Protein AF-A0A1W9GGP7-F1 (afdb_monomer_lite)

pLDDT: mean 92.37, std 9.94, range [42.19, 98.69]

Radius of gyration: 14.86 Å; chains: 1; bounding box: 37×28×46 Å

Secondary structure (DSSP, 8-state):
--HHHHHHHHHHHHHHHHHHHHHHHHHHHHHT------TTS--HHHHHHHHHHHHHHHHHHHH--SHHHHHHHIIIIITSS-----HHHHHHHHHHHHSTTSHHHHHHHHHHHHHHHS--

Foldseek 3Di:
DPPVVVLLVLLLVLLLQLLVQLLQVQLCVQQVDDDPPPPVDDDPSSLVSSLCSLVVLLVLLVPDPDLVSNVCCCCVRSVVGDGDADPVSVVSNCCQSVDPPHVVVSSVSNSVSSVVRSGD

Sequence (120 aa):
MTSASSVDQALSQCIHGLVKAYVYRKSKAKSGIEWDGDRNNVPAKYRDAREKVCRDAFLRLRACKAKEDFVSYFTGTICSVPQYLPEAEYQTVADAMLTDERWEEVKALAMLALSGFSNV

Structure (mmCIF, N/CA/C/O backbone):
data_AF-A0A1W9GGP7-F1
#
_entry.id   AF-A0A1W9GGP7-F1
#
loop_
_atom_site.group_PDB
_atom_site.id
_atom_site.type_symbol
_atom_site.label_atom_id
_atom_site.label_alt_id
_atom_site.label_comp_id
_atom_site.label_asym_id
_atom_site.label_entity_id
_atom_site.label_seq_id
_atom_site.pdbx_PDB_ins_code
_atom_site.Cartn_x
_atom_site.Cartn_y
_atom_site.Cartn_z
_atom_site.occupancy
_atom_site.B_iso_or_equiv
_atom_site.auth_seq_id
_atom_site.auth_comp_id
_atom_site.auth_asym_id
_atom_site.auth_atom_id
_atom_site.pdbx_PDB_model_num
ATOM 1 N N . MET A 1 1 ? -3.365 -14.245 27.939 1.00 42.19 1 MET A N 1
ATOM 2 C CA . MET A 1 1 ? -2.905 -12.938 27.411 1.00 42.19 1 MET A CA 1
ATOM 3 C C . MET A 1 1 ? -2.112 -13.141 26.113 1.00 42.19 1 MET A C 1
ATOM 5 O O . MET A 1 1 ? -0.961 -12.749 26.032 1.00 42.19 1 MET A O 1
ATOM 9 N N . THR A 1 2 ? -2.707 -13.783 25.103 1.00 46.31 2 THR A N 1
ATOM 10 C CA . THR A 1 2 ? -1.995 -14.240 23.884 1.00 46.31 2 THR A CA 1
ATOM 11 C C . THR A 1 2 ? -2.762 -13.957 22.586 1.00 46.31 2 THR A C 1
ATOM 13 O O . THR A 1 2 ? -2.219 -14.161 21.508 1.00 46.31 2 THR A O 1
ATOM 16 N N . SER A 1 3 ? -4.006 -13.465 22.662 1.00 55.62 3 SER A N 1
ATOM 17 C CA . SER A 1 3 ? -4.855 -13.225 21.487 1.00 55.62 3 SER A CA 1
ATOM 18 C C . SER A 1 3 ? -4.570 -11.885 20.802 1.00 55.62 3 SER A C 1
ATOM 20 O O . SER A 1 3 ? -4.458 -11.851 19.580 1.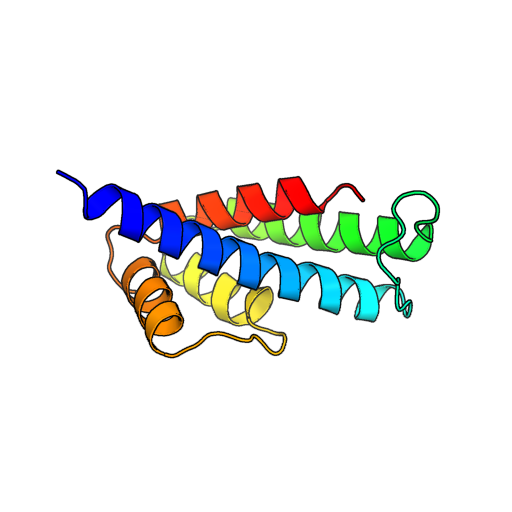00 55.62 3 SER A O 1
ATOM 22 N N . ALA A 1 4 ? -4.377 -10.802 21.563 1.00 58.12 4 ALA A N 1
ATOM 23 C CA . ALA A 1 4 ? -4.164 -9.459 21.008 1.00 58.12 4 ALA A CA 1
ATOM 24 C C . ALA A 1 4 ? -2.906 -9.376 20.120 1.00 58.12 4 ALA A C 1
ATOM 26 O O . ALA A 1 4 ? -2.985 -8.924 18.983 1.00 58.12 4 ALA A O 1
ATOM 27 N N . SER A 1 5 ? -1.779 -9.944 20.569 1.00 67.62 5 SER A N 1
ATOM 28 C CA . SER A 1 5 ? -0.529 -9.936 19.794 1.00 67.62 5 SER A CA 1
ATOM 29 C C . SER A 1 5 ? -0.626 -10.711 18.476 1.00 67.62 5 SER A C 1
ATOM 31 O O . SER A 1 5 ? 0.061 -10.377 17.515 1.00 67.62 5 SER A O 1
ATOM 33 N N . SER A 1 6 ? -1.473 -11.746 18.418 1.00 71.81 6 SER A N 1
ATOM 34 C CA . SER A 1 6 ? -1.666 -12.546 17.202 1.00 71.81 6 SER A CA 1
ATOM 35 C C . SER A 1 6 ? -2.493 -11.815 16.140 1.00 71.81 6 SER A C 1
ATOM 37 O O . SER A 1 6 ? -2.181 -11.914 14.955 1.00 71.81 6 SER A O 1
ATOM 39 N N . VAL A 1 7 ? -3.491 -11.028 16.560 1.00 70.69 7 VAL A N 1
ATOM 40 C CA . VAL A 1 7 ? -4.317 -10.207 15.660 1.00 70.69 7 VAL A CA 1
ATOM 41 C C . VAL A 1 7 ? -3.488 -9.071 15.065 1.00 70.69 7 VAL A C 1
ATOM 43 O O . VAL A 1 7 ? -3.543 -8.838 13.859 1.00 70.69 7 VAL A O 1
ATOM 46 N N . ASP A 1 8 ? -2.658 -8.414 15.876 1.00 83.62 8 ASP A N 1
ATOM 47 C CA . ASP A 1 8 ? -1.778 -7.340 15.400 1.00 83.62 8 ASP A CA 1
ATOM 48 C C . ASP A 1 8 ? -0.719 -7.867 14.424 1.00 83.62 8 ASP A C 1
ATOM 50 O O . ASP A 1 8 ? -0.429 -7.245 13.397 1.00 83.62 8 ASP A O 1
ATOM 54 N N . GLN A 1 9 ? -0.194 -9.067 14.689 1.00 88.69 9 GLN A N 1
ATOM 55 C CA . GLN A 1 9 ? 0.703 -9.747 13.765 1.00 88.69 9 GLN A CA 1
ATOM 56 C C . GLN A 1 9 ? -0.001 -10.080 12.442 1.00 88.69 9 GLN A C 1
ATOM 58 O O . GLN A 1 9 ? 0.552 -9.779 11.382 1.00 88.69 9 GLN A O 1
ATOM 63 N N . ALA A 1 10 ? -1.218 -10.628 12.482 1.00 91.00 10 ALA A N 1
ATOM 64 C CA . ALA A 1 10 ? -1.995 -10.940 11.282 1.00 91.00 10 ALA A CA 1
ATOM 65 C C . ALA A 1 10 ? -2.285 -9.683 10.447 1.00 91.00 10 ALA A C 1
ATOM 67 O O . ALA A 1 10 ? -2.020 -9.667 9.244 1.00 91.00 10 ALA A O 1
ATOM 68 N N . LEU A 1 11 ? -2.734 -8.595 11.083 1.00 93.81 11 LEU A N 1
ATOM 69 C CA . LEU A 1 11 ? -2.975 -7.323 10.403 1.00 93.81 11 LEU A CA 1
ATOM 70 C C . LEU A 1 11 ? -1.693 -6.800 9.743 1.00 93.81 11 LEU A C 1
ATOM 72 O O . LEU A 1 11 ? -1.699 -6.470 8.557 1.00 93.81 11 LEU A O 1
ATOM 76 N N . SER A 1 12 ? -0.570 -6.784 10.468 1.00 95.00 12 SER A N 1
ATOM 77 C CA . SER A 1 12 ? 0.713 -6.320 9.921 1.00 95.00 12 SER A CA 1
ATOM 78 C C . SER A 1 12 ? 1.158 -7.116 8.688 1.00 95.00 12 SER A C 1
ATOM 80 O O . SER A 1 12 ? 1.623 -6.528 7.706 1.00 95.00 12 SER A O 1
ATOM 82 N N . GLN A 1 13 ? 0.950 -8.437 8.692 1.00 95.19 13 GLN A N 1
ATOM 83 C CA . GLN A 1 13 ? 1.252 -9.316 7.563 1.00 95.19 13 GLN A CA 1
ATOM 84 C C . GLN A 1 13 ? 0.352 -9.017 6.362 1.00 95.19 13 GLN A C 1
ATOM 86 O O . GLN A 1 13 ? 0.864 -8.891 5.245 1.00 95.19 13 GLN A O 1
ATOM 91 N N . CYS A 1 14 ? -0.950 -8.824 6.594 1.00 96.19 14 CYS A N 1
ATOM 92 C CA . CYS A 1 14 ? -1.908 -8.463 5.549 1.00 96.19 14 CYS A CA 1
ATOM 93 C C . CYS A 1 14 ? -1.509 -7.142 4.875 1.00 96.19 14 CYS A C 1
ATOM 95 O O . CYS A 1 14 ? -1.359 -7.079 3.653 1.00 96.19 14 CYS A O 1
ATOM 97 N N . ILE A 1 15 ? -1.252 -6.090 5.663 1.00 97.38 15 ILE A N 1
ATOM 98 C CA . ILE A 1 15 ? -0.887 -4.771 5.125 1.00 97.38 15 ILE A CA 1
ATOM 99 C C . ILE A 1 15 ? 0.441 -4.825 4.368 1.00 97.38 15 ILE A C 1
ATOM 101 O O . ILE A 1 15 ? 0.550 -4.285 3.264 1.00 97.38 15 ILE A O 1
ATOM 105 N N . HIS A 1 16 ? 1.439 -5.528 4.904 1.00 97.50 16 HIS A N 1
ATOM 106 C CA . HIS A 1 16 ? 2.711 -5.726 4.217 1.00 97.50 16 HIS A CA 1
ATOM 107 C C . HIS A 1 16 ? 2.534 -6.458 2.875 1.00 97.50 16 HIS A C 1
ATOM 109 O O . HIS A 1 16 ? 3.130 -6.054 1.873 1.00 97.50 16 HIS A O 1
ATOM 115 N N . GLY A 1 17 ? 1.691 -7.495 2.824 1.00 96.81 17 GLY A N 1
ATOM 116 C CA . GLY A 1 17 ? 1.369 -8.239 1.603 1.00 96.81 17 GLY A CA 1
ATOM 117 C C . GLY A 1 17 ? 0.711 -7.372 0.527 1.00 96.81 17 GLY A C 1
ATOM 118 O O . GLY A 1 17 ? 1.182 -7.344 -0.615 1.00 96.81 17 GLY A O 1
ATOM 119 N N . LEU A 1 18 ? -0.310 -6.598 0.905 1.00 97.88 18 LEU A N 1
ATOM 120 C CA . LEU A 1 18 ? -1.019 -5.686 0.001 1.00 97.88 18 LEU A CA 1
ATOM 121 C C . LEU A 1 18 ? -0.078 -4.633 -0.601 1.00 97.88 18 LEU A C 1
ATOM 123 O O . LEU A 1 18 ? -0.068 -4.414 -1.819 1.00 97.88 18 LEU A O 1
ATOM 127 N N . VAL A 1 19 ? 0.760 -4.017 0.240 1.00 98.25 19 VAL A N 1
ATOM 128 C CA . VAL A 1 19 ? 1.746 -3.022 -0.202 1.00 98.25 19 VAL A CA 1
ATOM 129 C C . VAL A 1 19 ? 2.816 -3.665 -1.084 1.00 98.25 19 VAL A C 1
ATOM 131 O O . VAL A 1 19 ? 3.169 -3.092 -2.116 1.00 98.25 19 VAL A O 1
ATOM 134 N N . LYS A 1 20 ? 3.302 -4.868 -0.750 1.00 97.12 20 LYS A N 1
ATOM 135 C CA . LYS A 1 20 ? 4.277 -5.599 -1.576 1.00 97.12 20 LYS A CA 1
ATOM 136 C C . LYS A 1 20 ? 3.749 -5.817 -2.990 1.00 97.12 20 LYS A C 1
ATOM 138 O O . LYS A 1 20 ? 4.436 -5.509 -3.964 1.00 97.12 20 LYS A O 1
ATOM 143 N N . ALA A 1 21 ? 2.525 -6.327 -3.104 1.00 97.06 21 ALA A N 1
ATOM 144 C CA . ALA A 1 21 ? 1.887 -6.585 -4.387 1.00 97.06 21 ALA A CA 1
ATOM 145 C C . ALA A 1 21 ? 1.696 -5.295 -5.197 1.00 97.06 21 ALA A C 1
ATOM 147 O O . ALA A 1 21 ? 2.018 -5.275 -6.388 1.00 97.06 21 ALA A O 1
ATOM 148 N N . TYR A 1 22 ? 1.254 -4.211 -4.550 1.00 98.25 22 TYR A N 1
ATOM 149 C CA . TYR A 1 22 ? 1.171 -2.884 -5.163 1.00 98.25 22 TYR A CA 1
ATOM 150 C C . TYR A 1 22 ? 2.521 -2.434 -5.724 1.00 98.25 22 TYR A C 1
ATOM 152 O O . TYR A 1 22 ? 2.628 -2.145 -6.920 1.00 98.25 22 TYR A O 1
ATOM 160 N N . VAL A 1 23 ? 3.561 -2.424 -4.884 1.00 97.62 23 VAL A N 1
ATOM 161 C CA . VAL A 1 23 ? 4.897 -1.961 -5.267 1.00 97.62 23 VAL A CA 1
ATOM 162 C C . VAL A 1 23 ? 5.426 -2.786 -6.430 1.00 97.62 23 VAL A C 1
ATOM 164 O O . VAL A 1 23 ? 5.842 -2.212 -7.432 1.00 97.62 23 VAL A O 1
ATOM 167 N N . TYR A 1 24 ? 5.375 -4.114 -6.352 1.00 95.75 24 TYR A N 1
ATOM 168 C CA . TYR A 1 24 ? 5.978 -4.982 -7.367 1.00 95.75 24 TYR A CA 1
ATOM 169 C C . TYR A 1 24 ? 5.271 -4.830 -8.714 1.00 95.75 24 TYR A C 1
ATOM 171 O O . TYR A 1 24 ? 5.913 -4.624 -9.745 1.00 95.75 24 TYR A O 1
ATOM 179 N N . ARG A 1 25 ? 3.936 -4.840 -8.711 1.00 96.88 25 ARG A N 1
ATOM 180 C CA . ARG A 1 25 ? 3.148 -4.743 -9.945 1.00 96.88 25 ARG A CA 1
ATOM 181 C C . ARG A 1 25 ? 3.251 -3.362 -10.580 1.00 96.88 25 ARG A C 1
ATOM 183 O O . ARG A 1 25 ? 3.418 -3.270 -11.794 1.00 96.88 25 ARG A O 1
ATOM 190 N N . LYS A 1 26 ? 3.207 -2.283 -9.791 1.00 97.69 26 LYS A N 1
ATOM 191 C CA . LYS A 1 26 ? 3.387 -0.925 -10.329 1.00 97.69 26 LYS A CA 1
ATOM 192 C C . LYS A 1 26 ? 4.821 -0.672 -10.788 1.00 97.69 26 LYS A C 1
ATOM 194 O O . LYS A 1 26 ? 4.997 0.003 -11.797 1.00 97.69 26 LYS A O 1
ATOM 199 N N . SER A 1 27 ? 5.827 -1.236 -10.117 1.00 97.19 27 SER A N 1
ATOM 200 C CA . SER A 1 27 ? 7.230 -1.145 -10.554 1.00 97.19 27 SER A CA 1
ATOM 201 C C . SER A 1 27 ? 7.435 -1.856 -11.889 1.00 97.19 27 SER A C 1
ATOM 203 O O . SER A 1 27 ? 7.987 -1.257 -12.813 1.00 97.19 27 SER A O 1
ATOM 205 N N . LYS A 1 28 ? 6.902 -3.079 -12.039 1.00 96.69 28 LYS A N 1
ATOM 206 C CA . LYS A 1 28 ? 6.879 -3.811 -13.316 1.00 96.69 28 LYS A CA 1
ATOM 207 C C . LYS A 1 28 ? 6.182 -2.998 -14.406 1.00 96.69 28 LYS A C 1
ATOM 209 O O . LYS A 1 28 ? 6.765 -2.770 -15.458 1.00 96.69 28 LYS A O 1
ATOM 214 N N . ALA A 1 29 ? 4.977 -2.492 -14.141 1.00 97.06 29 ALA A N 1
ATOM 215 C CA . ALA A 1 29 ? 4.212 -1.719 -15.119 1.00 97.06 29 ALA A CA 1
ATOM 216 C C . ALA A 1 29 ? 4.919 -0.419 -15.551 1.00 97.06 29 ALA A C 1
ATOM 218 O O . ALA A 1 29 ? 4.941 -0.101 -16.735 1.00 97.06 29 ALA A O 1
ATOM 219 N N . LYS A 1 30 ? 5.522 0.328 -14.613 1.00 96.75 30 LYS A N 1
ATOM 220 C CA . LYS A 1 30 ? 6.224 1.587 -14.921 1.00 96.75 30 LYS A CA 1
ATOM 221 C C . LYS A 1 30 ? 7.563 1.381 -15.626 1.00 96.75 30 LYS A C 1
ATOM 223 O O . LYS A 1 30 ? 7.952 2.206 -16.448 1.00 96.75 30 LYS A O 1
ATOM 228 N N . SER A 1 31 ? 8.290 0.319 -15.289 1.00 97.19 31 SER A N 1
ATOM 229 C CA . SER A 1 31 ? 9.595 0.032 -15.896 1.00 97.19 31 SER A CA 1
ATOM 230 C C . SER A 1 31 ? 9.482 -0.751 -17.208 1.00 97.19 31 SER A C 1
ATOM 232 O O . SER A 1 31 ? 10.342 -0.597 -18.079 1.00 97.19 31 SER A O 1
ATOM 234 N N . GLY A 1 32 ? 8.427 -1.556 -17.363 1.00 97.19 32 GLY A N 1
ATOM 235 C CA . GLY A 1 32 ? 8.301 -2.570 -18.410 1.00 97.19 32 GLY A CA 1
ATOM 236 C C . GLY A 1 32 ? 9.172 -3.806 -18.163 1.00 97.19 32 GLY A C 1
ATOM 237 O O . GLY A 1 32 ? 9.399 -4.570 -19.093 1.00 97.19 32 GLY A O 1
ATOM 238 N N . ILE A 1 33 ? 9.699 -3.982 -16.945 1.00 96.06 33 ILE A N 1
ATOM 239 C CA . ILE A 1 33 ? 10.676 -5.023 -16.609 1.00 96.06 33 ILE A CA 1
ATOM 240 C C . ILE A 1 33 ? 10.065 -6.012 -15.621 1.00 96.06 33 ILE A C 1
ATOM 242 O O . ILE A 1 33 ? 9.581 -5.636 -14.552 1.00 96.06 33 ILE A O 1
ATOM 246 N N . GLU A 1 34 ? 10.138 -7.288 -15.976 1.00 93.12 34 GLU A N 1
ATOM 247 C CA . GLU A 1 34 ? 9.916 -8.404 -15.065 1.00 93.12 34 GLU A CA 1
ATOM 248 C C . GLU A 1 34 ? 11.254 -8.786 -14.432 1.00 93.12 34 GLU A C 1
ATOM 250 O O . GLU A 1 34 ? 12.123 -9.341 -15.094 1.00 93.12 34 GLU A O 1
ATOM 255 N N . TRP A 1 35 ? 11.442 -8.405 -13.169 1.00 90.62 35 TRP A N 1
ATOM 256 C CA . TRP A 1 35 ? 12.634 -8.745 -12.395 1.00 90.62 35 TRP A CA 1
ATOM 257 C C . TRP A 1 35 ? 12.377 -10.015 -11.583 1.00 90.62 35 TRP A C 1
ATOM 259 O O . TRP A 1 35 ? 11.337 -10.139 -10.933 1.00 90.62 35 TRP A O 1
ATOM 269 N N . ASP A 1 36 ? 13.328 -10.942 -11.628 1.00 88.62 36 ASP A N 1
ATOM 270 C CA . ASP A 1 36 ? 13.265 -12.273 -11.010 1.00 88.62 36 ASP A CA 1
ATOM 271 C C . ASP A 1 36 ? 13.496 -12.270 -9.490 1.00 88.62 36 ASP A C 1
ATOM 273 O O . ASP A 1 36 ? 13.199 -13.254 -8.813 1.00 88.62 36 ASP A O 1
ATOM 277 N N . GLY A 1 37 ? 13.973 -11.154 -8.937 1.00 87.00 37 GLY A N 1
ATOM 278 C CA . GLY A 1 37 ? 14.261 -11.009 -7.515 1.00 87.00 37 GLY A CA 1
ATOM 279 C C . GLY A 1 37 ? 15.743 -11.103 -7.150 1.00 87.00 37 GLY A C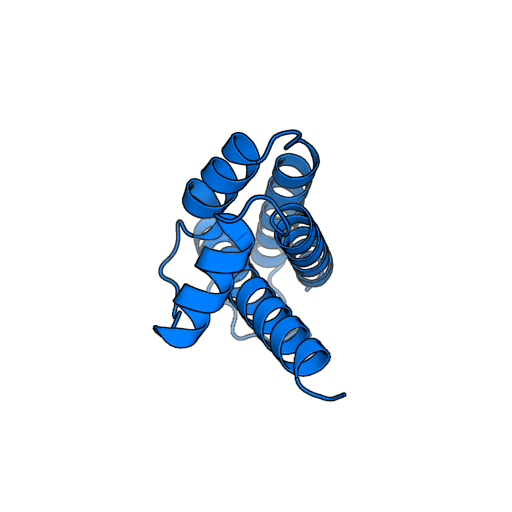 1
ATOM 280 O O . GLY A 1 37 ? 16.047 -11.020 -5.956 1.00 87.00 37 GLY A O 1
ATOM 281 N N . ASP A 1 38 ? 16.660 -11.233 -8.118 1.00 89.75 38 ASP A N 1
ATOM 282 C CA . ASP A 1 38 ? 18.099 -11.197 -7.842 1.00 89.75 38 ASP A CA 1
ATOM 283 C C . ASP A 1 38 ? 18.553 -9.793 -7.417 1.00 89.75 38 ASP A C 1
ATOM 285 O O . ASP A 1 38 ? 18.670 -8.867 -8.226 1.00 89.75 38 ASP A O 1
ATOM 289 N N . ARG A 1 39 ? 18.822 -9.637 -6.116 1.00 86.19 39 ARG A N 1
ATOM 290 C CA . ARG A 1 39 ? 19.266 -8.373 -5.503 1.00 86.19 39 ARG A CA 1
ATOM 291 C C . ARG A 1 39 ? 20.648 -7.926 -5.970 1.00 86.19 39 ARG A C 1
ATOM 293 O O . ARG A 1 39 ? 20.965 -6.749 -5.847 1.00 86.19 39 ARG A O 1
ATOM 300 N N . ASN A 1 40 ? 21.465 -8.830 -6.504 1.00 88.94 40 ASN A N 1
ATOM 301 C CA . ASN A 1 40 ? 22.780 -8.465 -7.027 1.00 88.94 40 ASN A CA 1
ATOM 302 C C . ASN A 1 40 ? 22.694 -7.864 -8.435 1.00 88.94 40 ASN A C 1
ATOM 304 O O . ASN A 1 40 ? 23.635 -7.207 -8.877 1.00 88.94 40 ASN A O 1
ATOM 308 N N . ASN A 1 41 ? 21.569 -8.060 -9.129 1.00 91.06 41 ASN A N 1
ATOM 309 C CA . ASN A 1 41 ? 21.383 -7.641 -10.510 1.00 91.06 41 ASN A CA 1
ATOM 310 C C . ASN A 1 41 ? 20.021 -6.971 -10.722 1.00 91.06 41 ASN A C 1
ATOM 312 O O . ASN A 1 41 ? 19.201 -7.393 -11.538 1.00 91.06 41 ASN A O 1
ATOM 316 N N . VAL A 1 42 ? 19.767 -5.900 -9.972 1.00 92.81 42 VAL A N 1
ATOM 317 C CA . VAL A 1 42 ? 18.553 -5.103 -10.149 1.00 92.81 42 VAL A CA 1
ATOM 318 C C . VAL A 1 42 ? 18.717 -4.162 -11.347 1.00 92.81 42 VAL A C 1
ATOM 320 O O . VAL A 1 42 ? 19.573 -3.270 -11.314 1.00 92.81 42 VAL A O 1
ATOM 323 N N . PRO A 1 43 ? 17.853 -4.245 -12.375 1.00 95.56 43 PRO A N 1
ATOM 324 C CA . PRO A 1 43 ? 17.882 -3.294 -13.478 1.00 95.56 43 PRO A CA 1
ATOM 325 C C . PRO A 1 43 ? 17.624 -1.866 -12.984 1.00 95.56 43 PRO A C 1
ATOM 327 O O . PRO A 1 43 ? 16.614 -1.605 -12.327 1.00 95.56 43 PRO A O 1
ATOM 330 N N . ALA A 1 44 ? 18.493 -0.918 -13.349 1.00 95.69 44 ALA A N 1
ATOM 331 C CA . ALA A 1 44 ? 18.413 0.471 -12.882 1.00 95.69 44 ALA A CA 1
ATOM 332 C C . ALA A 1 44 ? 17.021 1.093 -13.102 1.00 95.69 44 ALA A C 1
ATOM 334 O O . ALA A 1 44 ? 16.431 1.642 -12.179 1.00 95.69 44 ALA A O 1
ATOM 335 N N . LYS A 1 45 ? 16.427 0.888 -14.285 1.00 96.50 45 LYS A N 1
ATOM 336 C CA . LYS A 1 45 ? 15.075 1.377 -14.602 1.00 96.50 45 LYS A CA 1
ATOM 337 C C . LYS A 1 45 ? 13.990 0.787 -13.688 1.00 96.50 45 LYS A C 1
ATOM 339 O O . LYS A 1 45 ? 13.011 1.468 -13.387 1.00 96.50 45 LYS A O 1
ATOM 344 N N . TYR A 1 46 ? 14.133 -0.470 -13.262 1.00 96.69 46 TYR A N 1
ATOM 345 C CA . TYR A 1 46 ? 13.208 -1.092 -12.312 1.00 96.69 46 TYR A CA 1
ATOM 346 C C . TYR A 1 46 ? 13.383 -0.498 -10.912 1.00 96.69 46 TYR A C 1
ATOM 348 O O . TYR A 1 46 ? 12.388 -0.141 -10.281 1.00 96.69 46 TYR A O 1
ATOM 356 N N . ARG A 1 47 ? 14.633 -0.333 -10.461 1.00 96.12 47 ARG A N 1
ATOM 357 C CA . ARG A 1 47 ? 14.966 0.310 -9.181 1.00 96.12 47 ARG A CA 1
ATOM 358 C C . ARG A 1 47 ? 14.392 1.725 -9.098 1.00 96.12 47 ARG A C 1
ATOM 360 O O . ARG A 1 47 ? 13.652 2.015 -8.165 1.00 96.12 47 ARG A O 1
ATOM 367 N N . ASP A 1 48 ? 14.635 2.559 -10.106 1.00 97.00 48 ASP A N 1
ATOM 368 C CA . ASP A 1 48 ? 14.167 3.950 -10.133 1.00 97.00 48 ASP A CA 1
ATOM 369 C C . ASP A 1 48 ? 12.628 4.024 -10.169 1.00 97.00 48 ASP A C 1
ATOM 371 O O . ASP A 1 48 ? 12.002 4.842 -9.486 1.00 97.00 48 ASP A O 1
ATOM 375 N N . ALA A 1 49 ? 11.987 3.130 -10.936 1.00 97.81 49 ALA A N 1
ATOM 376 C CA . ALA A 1 49 ? 10.532 3.016 -10.962 1.00 97.81 49 ALA A CA 1
ATOM 377 C C . ALA A 1 49 ? 9.971 2.616 -9.591 1.00 97.81 49 ALA A C 1
ATOM 379 O O . ALA A 1 49 ? 8.972 3.190 -9.151 1.00 97.81 49 ALA A O 1
ATOM 380 N N . ARG A 1 50 ? 10.615 1.662 -8.912 1.00 97.31 50 ARG A N 1
ATOM 381 C CA . ARG A 1 50 ? 10.219 1.183 -7.588 1.00 97.31 50 ARG A CA 1
ATOM 382 C C . ARG A 1 50 ? 10.399 2.247 -6.514 1.00 97.31 50 ARG A C 1
ATOM 384 O O . ARG A 1 50 ? 9.452 2.501 -5.770 1.00 97.31 50 ARG A O 1
ATOM 391 N N . GLU A 1 51 ? 11.539 2.935 -6.495 1.00 97.75 51 GLU A N 1
ATOM 392 C CA . GLU A 1 51 ? 11.782 4.067 -5.598 1.00 97.75 51 GLU A CA 1
ATOM 393 C C . GLU A 1 51 ? 10.697 5.135 -5.780 1.00 97.75 51 GLU A C 1
ATOM 395 O O . GLU A 1 51 ? 10.077 5.577 -4.809 1.00 97.75 51 GLU A O 1
ATOM 400 N N . LYS A 1 52 ? 10.391 5.497 -7.034 1.00 97.88 52 LYS A N 1
ATOM 401 C CA . LYS A 1 52 ? 9.347 6.478 -7.339 1.00 97.88 52 LYS A CA 1
ATOM 402 C C . LYS A 1 52 ? 7.959 6.019 -6.891 1.00 97.88 52 LYS A C 1
ATOM 404 O O . LYS A 1 52 ? 7.234 6.813 -6.300 1.00 97.88 52 LYS A O 1
ATOM 409 N N . VAL A 1 53 ? 7.577 4.765 -7.150 1.00 98.38 53 VAL A N 1
ATOM 410 C CA . VAL A 1 53 ? 6.286 4.202 -6.705 1.00 98.38 53 VAL A CA 1
ATOM 411 C C . VAL A 1 53 ? 6.157 4.269 -5.186 1.00 98.38 53 VAL A C 1
ATOM 413 O O . VAL A 1 53 ? 5.124 4.722 -4.689 1.00 98.38 53 VAL A O 1
ATOM 416 N N . CYS A 1 54 ? 7.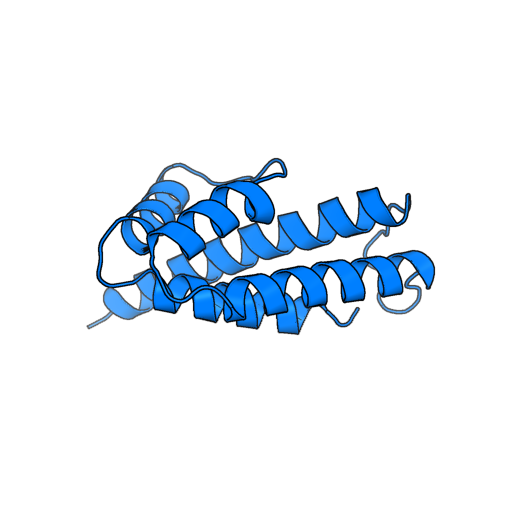198 3.860 -4.456 1.00 98.56 54 CYS A N 1
ATOM 417 C CA . CYS A 1 54 ? 7.200 3.897 -2.999 1.00 98.56 54 CYS A CA 1
ATOM 418 C C . CYS A 1 54 ? 7.135 5.331 -2.468 1.00 98.56 54 CYS A C 1
ATOM 420 O O . CYS A 1 54 ? 6.295 5.625 -1.620 1.00 98.56 54 CYS A O 1
ATOM 422 N N . ARG A 1 55 ? 7.973 6.236 -2.991 1.00 98.50 55 ARG A N 1
ATOM 423 C CA . ARG A 1 55 ? 8.030 7.641 -2.562 1.00 98.50 55 ARG A CA 1
ATOM 424 C C . ARG A 1 55 ? 6.713 8.370 -2.804 1.00 98.50 55 ARG A C 1
ATOM 426 O O . ARG A 1 55 ? 6.203 9.006 -1.884 1.00 98.50 55 ARG A O 1
ATOM 433 N N . ASP A 1 56 ? 6.160 8.269 -4.012 1.00 98.50 56 ASP A N 1
ATOM 434 C CA . ASP A 1 56 ? 4.912 8.947 -4.376 1.00 98.50 56 ASP A CA 1
ATOM 435 C C . ASP A 1 56 ? 3.765 8.460 -3.464 1.00 98.50 56 ASP A C 1
ATOM 437 O O . ASP A 1 56 ? 3.024 9.270 -2.901 1.00 98.50 56 ASP A O 1
ATOM 441 N N . ALA A 1 57 ? 3.671 7.143 -3.232 1.00 98.56 57 ALA A N 1
ATOM 442 C CA . ALA A 1 57 ? 2.642 6.579 -2.363 1.00 98.56 57 ALA A CA 1
ATOM 443 C C . ALA A 1 57 ? 2.831 6.936 -0.883 1.00 98.56 57 ALA A C 1
ATOM 445 O O . ALA A 1 57 ? 1.858 7.254 -0.200 1.00 98.56 57 ALA A O 1
ATOM 446 N N . PHE A 1 58 ? 4.072 6.930 -0.395 1.00 98.69 58 PHE A N 1
ATOM 447 C CA . PHE A 1 58 ? 4.394 7.294 0.982 1.00 98.69 58 PHE A CA 1
ATOM 448 C C . PHE A 1 58 ? 4.010 8.746 1.270 1.00 98.69 58 PHE A C 1
ATOM 450 O O . PHE A 1 58 ? 3.360 9.035 2.275 1.00 98.69 58 PHE A O 1
ATOM 457 N N . LEU A 1 59 ? 4.379 9.669 0.375 1.00 98.56 59 LEU A N 1
ATOM 458 C CA . LEU A 1 59 ? 4.050 11.086 0.523 1.00 98.56 59 LEU A CA 1
ATOM 459 C C . LEU A 1 59 ? 2.537 11.314 0.506 1.00 98.56 59 LEU A C 1
ATOM 461 O O . LEU A 1 59 ? 2.039 12.096 1.319 1.00 98.56 59 LEU A O 1
ATOM 465 N N . ARG A 1 60 ? 1.808 10.602 -0.362 1.00 98.50 60 ARG A N 1
ATOM 466 C CA . ARG A 1 60 ? 0.350 10.707 -0.438 1.00 98.50 60 ARG A CA 1
ATOM 467 C C . ARG A 1 60 ? -0.347 10.159 0.808 1.0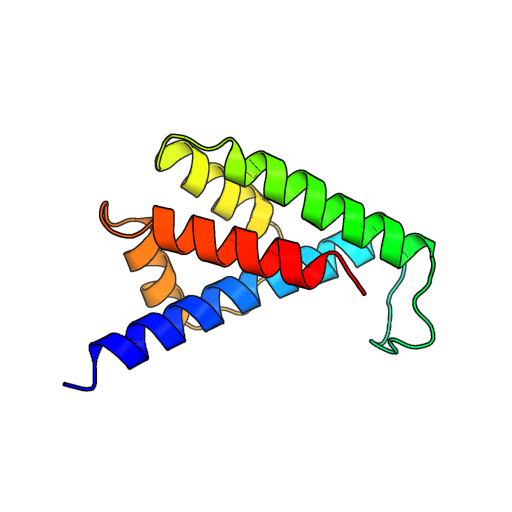0 98.50 60 ARG A C 1
ATOM 469 O O . ARG A 1 60 ? -1.230 10.840 1.324 1.00 98.50 60 ARG A O 1
ATOM 476 N N . LEU A 1 61 ? 0.089 9.011 1.335 1.00 97.94 61 LEU A N 1
ATOM 477 C CA . LEU A 1 61 ? -0.411 8.473 2.608 1.00 97.94 61 LEU A CA 1
ATOM 478 C C . LEU A 1 61 ? -0.117 9.410 3.778 1.00 97.94 61 LEU A C 1
ATOM 480 O O . LEU A 1 61 ? -0.997 9.693 4.588 1.00 97.94 61 LEU A O 1
ATOM 484 N N . ARG A 1 62 ? 1.107 9.944 3.858 1.00 97.69 62 ARG A N 1
ATOM 485 C CA . ARG A 1 62 ? 1.506 10.896 4.905 1.00 97.69 62 ARG A CA 1
ATOM 486 C C . ARG A 1 62 ? 0.625 12.148 4.912 1.00 97.69 62 ARG A C 1
ATOM 488 O O . ARG A 1 62 ? 0.336 12.682 5.986 1.00 97.69 62 ARG A O 1
ATOM 495 N N . ALA A 1 63 ? 0.214 12.603 3.729 1.00 97.94 63 ALA A N 1
ATOM 496 C CA . ALA A 1 63 ? -0.656 13.759 3.558 1.00 97.94 63 ALA A CA 1
ATOM 497 C C . ALA A 1 63 ? -2.104 13.509 4.017 1.00 97.94 63 ALA A C 1
ATOM 499 O O . ALA A 1 63 ? -2.766 14.476 4.382 1.00 97.94 63 ALA A O 1
ATOM 500 N N . CYS A 1 64 ? -2.579 12.257 4.074 1.00 96.50 64 CYS A N 1
ATOM 501 C CA . CYS A 1 64 ? -3.925 11.942 4.561 1.00 96.50 64 CYS A CA 1
ATOM 502 C C . CYS A 1 64 ? -4.093 12.360 6.025 1.00 96.50 64 CYS A C 1
ATOM 504 O O . CYS A 1 64 ? -3.349 11.884 6.889 1.00 96.50 64 CYS A O 1
ATOM 506 N N . LYS A 1 65 ? -5.062 13.236 6.308 1.00 94.75 65 LYS A N 1
ATOM 507 C CA . LYS A 1 65 ? -5.395 13.710 7.668 1.00 94.75 65 LYS A CA 1
ATOM 508 C C . LYS A 1 65 ? -6.738 13.207 8.189 1.00 94.75 65 LYS A C 1
ATOM 510 O O . LYS A 1 65 ? -7.001 13.352 9.372 1.00 94.75 65 LYS A O 1
ATOM 515 N N . ALA A 1 66 ? -7.551 12.628 7.314 1.00 94.81 66 ALA A N 1
ATOM 516 C CA . ALA A 1 66 ? -8.863 12.091 7.632 1.00 94.81 66 ALA A CA 1
ATOM 517 C C . ALA A 1 66 ? -8.947 10.629 7.190 1.00 94.81 66 ALA A C 1
ATOM 519 O O . ALA A 1 66 ? -8.280 10.227 6.224 1.00 94.81 66 ALA A O 1
ATOM 520 N N . LYS A 1 67 ? -9.783 9.859 7.886 1.00 94.38 67 LYS A N 1
ATOM 521 C CA . LYS A 1 67 ? -10.009 8.439 7.619 1.00 94.38 67 LYS A CA 1
ATOM 522 C C . LYS A 1 67 ? -10.523 8.221 6.202 1.00 94.38 67 LYS A C 1
ATOM 524 O O . LYS A 1 67 ? -9.997 7.372 5.492 1.00 94.38 67 LYS A O 1
ATOM 529 N N . GLU A 1 68 ? -11.486 9.018 5.756 1.00 94.62 68 GLU A N 1
ATOM 530 C CA . GLU A 1 68 ? -12.117 8.894 4.440 1.00 94.62 68 GLU A CA 1
ATOM 531 C C . GLU A 1 68 ? -11.097 9.102 3.316 1.00 94.62 68 GLU A C 1
ATOM 533 O O . GLU A 1 68 ? -11.081 8.356 2.337 1.00 94.62 68 GLU A O 1
ATOM 538 N N . ASP A 1 69 ? -10.195 10.075 3.482 1.00 95.94 69 ASP A N 1
ATOM 539 C CA . ASP A 1 69 ? -9.121 10.337 2.521 1.00 95.94 69 ASP A CA 1
ATOM 540 C C . ASP A 1 69 ? -8.113 9.180 2.471 1.00 95.94 69 ASP A C 1
ATOM 542 O O . ASP A 1 69 ? -7.709 8.739 1.392 1.00 95.94 69 ASP A O 1
ATOM 546 N N . PHE A 1 70 ? -7.735 8.648 3.637 1.00 96.31 70 PHE A N 1
ATOM 547 C CA . PHE A 1 70 ? -6.869 7.477 3.716 1.00 96.31 70 PHE A CA 1
ATOM 548 C C . PHE A 1 70 ? -7.518 6.240 3.085 1.00 96.31 70 PHE A C 1
ATOM 550 O O . PHE A 1 70 ? -6.893 5.604 2.239 1.00 96.31 70 PHE A O 1
ATOM 557 N N . VAL A 1 71 ? -8.761 5.915 3.452 1.00 96.06 71 VAL A N 1
ATOM 558 C CA . VAL A 1 71 ? -9.501 4.752 2.939 1.00 96.06 71 VAL A CA 1
ATOM 559 C C . VAL A 1 71 ? -9.677 4.861 1.426 1.00 96.06 71 VAL A C 1
ATOM 561 O O . VAL A 1 71 ? -9.393 3.896 0.713 1.00 96.06 71 VAL A O 1
ATOM 564 N N . SER A 1 72 ? -10.064 6.036 0.922 1.00 96.62 72 SER A N 1
ATOM 565 C CA . SER A 1 72 ? -10.199 6.302 -0.515 1.00 96.62 72 SER A CA 1
ATOM 566 C C . SER A 1 72 ? -8.879 6.092 -1.255 1.00 96.62 72 SER A C 1
ATOM 568 O O . SER A 1 72 ? -8.819 5.365 -2.248 1.00 96.62 72 SER A O 1
ATOM 570 N N . TYR A 1 73 ? -7.778 6.646 -0.739 1.00 97.62 73 TYR A N 1
ATOM 571 C CA . TYR A 1 73 ? -6.472 6.452 -1.359 1.00 97.62 73 TYR A CA 1
ATOM 572 C C . TYR A 1 73 ? -5.997 4.996 -1.286 1.00 97.62 73 TYR A C 1
ATOM 574 O O . TYR A 1 73 ? -5.500 4.453 -2.273 1.00 97.62 73 TYR A O 1
ATOM 582 N N . PHE A 1 74 ? -6.129 4.351 -0.129 1.00 97.19 74 PHE A N 1
ATOM 583 C CA . PHE A 1 74 ? -5.642 2.994 0.081 1.00 97.19 74 PHE A CA 1
ATOM 584 C C . PHE A 1 74 ? -6.381 2.007 -0.829 1.00 97.19 74 PHE A C 1
ATOM 586 O O . PHE A 1 74 ? -5.752 1.277 -1.594 1.00 97.19 74 PHE A O 1
ATOM 593 N N . THR A 1 75 ? -7.712 2.051 -0.839 1.00 95.81 75 THR A N 1
ATOM 594 C CA . THR A 1 75 ? -8.533 1.178 -1.691 1.00 95.81 75 THR A CA 1
ATOM 595 C C . THR A 1 75 ? -8.408 1.534 -3.176 1.00 95.81 75 THR A C 1
ATOM 597 O O . THR A 1 75 ? -8.230 0.646 -4.007 1.00 95.81 75 THR A O 1
ATOM 600 N N . GLY A 1 76 ? -8.403 2.823 -3.526 1.00 96.62 76 GLY A N 1
ATOM 601 C CA . GLY A 1 76 ? -8.319 3.282 -4.914 1.00 96.62 76 GLY A CA 1
ATOM 602 C C . GLY A 1 76 ? -6.925 3.181 -5.539 1.00 96.62 76 GLY A C 1
ATOM 603 O O . GLY A 1 76 ? -6.808 3.107 -6.761 1.00 96.62 76 GLY A O 1
ATOM 604 N N . THR A 1 77 ? -5.858 3.164 -4.731 1.00 97.38 77 THR A N 1
ATOM 605 C CA . THR A 1 77 ? -4.467 3.163 -5.219 1.00 97.38 77 THR A CA 1
ATOM 606 C C . THR A 1 77 ? -3.695 1.922 -4.799 1.00 97.38 77 THR A C 1
ATOM 608 O O . THR A 1 77 ? -3.217 1.199 -5.677 1.00 97.38 77 THR A O 1
ATOM 611 N N . ILE A 1 78 ? -3.568 1.634 -3.499 1.00 97.75 78 ILE A N 1
ATOM 612 C CA . ILE A 1 78 ? -2.805 0.462 -3.027 1.00 97.75 78 ILE A CA 1
ATOM 613 C C . ILE A 1 78 ? -3.480 -0.830 -3.504 1.00 97.75 78 ILE A C 1
ATOM 615 O O . ILE A 1 78 ? -2.820 -1.719 -4.041 1.00 97.75 78 ILE A O 1
ATOM 619 N N . CYS A 1 79 ? -4.809 -0.892 -3.446 1.00 96.19 79 CYS A N 1
ATOM 620 C CA . CYS A 1 79 ? -5.579 -2.028 -3.955 1.00 96.19 79 CYS A CA 1
ATOM 621 C C . CYS A 1 79 ? -5.918 -1.937 -5.460 1.00 96.19 79 CYS A C 1
ATOM 623 O O . CYS A 1 79 ? -6.675 -2.760 -5.961 1.00 96.19 79 CYS A O 1
ATOM 625 N N . SER A 1 80 ? -5.316 -1.009 -6.224 1.00 96.38 80 SER A N 1
ATOM 626 C CA . SER A 1 80 ? -5.543 -0.860 -7.685 1.00 96.38 80 SER A CA 1
ATOM 627 C C . SER A 1 80 ? -4.907 -1.952 -8.558 1.00 96.38 80 SER A C 1
ATOM 629 O O . SER A 1 80 ? -4.845 -1.836 -9.784 1.00 96.38 80 SER A O 1
ATOM 631 N N . VAL A 1 81 ? -4.352 -2.985 -7.937 1.00 96.06 81 VAL A N 1
ATOM 632 C CA . VAL A 1 81 ? -3.737 -4.135 -8.596 1.00 96.06 81 VAL A CA 1
ATOM 633 C C . VAL A 1 81 ? -4.384 -5.399 -8.041 1.00 96.06 81 VAL A C 1
ATOM 635 O O . VAL A 1 81 ? -4.815 -5.368 -6.893 1.00 96.06 81 VAL A O 1
ATOM 638 N N . PRO A 1 82 ? -4.442 -6.516 -8.788 1.00 93.44 82 PRO A N 1
ATOM 639 C CA . PRO A 1 82 ? -5.011 -7.734 -8.226 1.00 93.44 82 PRO A CA 1
ATOM 640 C C . PRO A 1 82 ? -4.258 -8.154 -6.956 1.00 93.44 82 PRO A C 1
ATOM 642 O O . PRO A 1 82 ? -3.029 -8.252 -6.958 1.00 93.44 82 PRO A O 1
ATOM 645 N N . GLN A 1 83 ? -5.005 -8.376 -5.883 1.00 91.19 83 GLN A N 1
ATOM 646 C CA . GLN A 1 83 ? -4.503 -8.781 -4.575 1.00 91.19 83 GLN A CA 1
ATOM 647 C C . GLN A 1 83 ? -4.946 -10.218 -4.307 1.00 91.19 83 GLN A C 1
ATOM 649 O O . GLN A 1 83 ? -6.046 -10.605 -4.694 1.00 91.19 83 GLN A O 1
ATOM 654 N N . TYR A 1 84 ? -4.098 -11.005 -3.651 1.00 88.88 84 TYR A N 1
ATOM 655 C CA . TYR A 1 84 ? -4.561 -12.226 -2.998 1.00 88.88 84 TYR A CA 1
ATOM 656 C C . TYR A 1 84 ? -4.859 -11.867 -1.548 1.00 88.88 84 TYR A C 1
ATOM 658 O O . TYR A 1 84 ? -3.951 -11.450 -0.834 1.00 88.88 84 TYR A O 1
ATOM 666 N N . LEU A 1 85 ? -6.127 -11.961 -1.161 1.00 91.94 85 LEU A N 1
ATOM 667 C CA . LEU A 1 85 ? -6.600 -11.608 0.170 1.00 91.94 85 LEU A CA 1
ATOM 668 C C . LEU A 1 85 ? -7.748 -12.567 0.531 1.00 91.94 85 LEU A C 1
ATOM 670 O O . LEU A 1 85 ? -8.887 -12.322 0.131 1.00 91.94 85 LEU A O 1
ATOM 674 N N . PRO A 1 86 ? -7.449 -13.705 1.183 1.00 94.12 86 PRO A N 1
ATOM 675 C CA . PRO A 1 86 ? -8.447 -14.645 1.682 1.00 94.12 86 PRO A CA 1
ATOM 676 C C . PRO A 1 86 ? -9.484 -13.965 2.571 1.00 94.12 86 PRO A C 1
ATOM 678 O O . PRO A 1 86 ? -9.195 -12.958 3.206 1.00 94.12 86 PRO A O 1
ATOM 681 N N . GLU A 1 87 ? -10.669 -14.560 2.682 1.00 94.62 87 GLU A N 1
ATOM 682 C CA . GLU A 1 87 ? -11.808 -13.975 3.401 1.00 94.62 87 GLU A CA 1
ATOM 683 C C . GLU A 1 87 ? -11.479 -13.543 4.842 1.00 94.62 87 GLU A C 1
ATOM 685 O O . GLU A 1 87 ? -11.805 -12.428 5.240 1.00 94.62 87 GLU A O 1
ATOM 690 N N . ALA A 1 88 ? -10.757 -14.367 5.608 1.00 92.31 88 ALA A N 1
ATOM 691 C CA . ALA A 1 88 ? -10.371 -14.030 6.982 1.00 92.31 88 ALA A CA 1
ATOM 692 C C . ALA A 1 88 ? -9.390 -12.840 7.061 1.00 92.31 88 ALA A C 1
ATOM 694 O O . ALA A 1 88 ? -9.498 -11.981 7.941 1.00 92.31 88 ALA A O 1
ATOM 695 N N . GLU A 1 89 ? -8.439 -12.766 6.127 1.00 93.38 89 GLU A N 1
ATOM 696 C CA . GLU A 1 89 ? -7.491 -11.651 6.024 1.00 93.38 89 GLU A CA 1
ATOM 697 C C . GLU A 1 89 ? -8.198 -10.380 5.542 1.00 93.38 89 GLU A C 1
ATOM 699 O O . GLU A 1 89 ? -7.949 -9.290 6.058 1.00 93.38 89 GLU A O 1
ATOM 704 N N . TYR A 1 90 ? -9.133 -10.524 4.599 1.00 93.69 90 TYR A N 1
ATOM 705 C CA . TYR A 1 90 ? -10.003 -9.447 4.147 1.00 93.69 90 TYR A CA 1
ATOM 706 C C . TYR A 1 90 ? -10.786 -8.854 5.313 1.00 93.69 90 TYR A C 1
ATOM 708 O O . TYR A 1 90 ? -10.731 -7.641 5.502 1.00 93.69 90 TYR A O 1
ATOM 716 N N . GLN A 1 91 ? -11.441 -9.690 6.123 1.00 93.69 91 GLN A N 1
ATOM 717 C CA . GLN A 1 91 ? -12.202 -9.226 7.280 1.00 93.69 91 GLN A CA 1
ATOM 718 C C . GLN A 1 91 ? -11.297 -8.496 8.280 1.00 93.69 91 GLN A C 1
ATOM 720 O O . GLN A 1 91 ? -11.636 -7.407 8.729 1.00 93.69 91 GLN A O 1
ATOM 725 N N . THR A 1 92 ? -10.096 -9.027 8.538 1.00 92.94 92 THR A N 1
ATOM 726 C CA . THR A 1 92 ? -9.097 -8.395 9.421 1.00 92.94 92 THR A CA 1
ATOM 727 C C . THR A 1 92 ? -8.732 -6.981 8.953 1.00 92.94 92 THR A C 1
ATOM 729 O O . THR A 1 92 ? -8.677 -6.048 9.755 1.00 92.94 92 THR A O 1
ATOM 732 N N . VAL A 1 93 ? -8.491 -6.798 7.650 1.00 93.50 93 VAL A N 1
ATOM 733 C CA . VAL A 1 93 ? -8.171 -5.482 7.075 1.00 93.50 93 VAL A CA 1
ATOM 734 C C . VAL A 1 93 ? -9.397 -4.569 7.057 1.00 93.50 93 VAL A C 1
ATOM 736 O O . VAL A 1 93 ? -9.281 -3.392 7.399 1.00 93.50 93 VAL A O 1
ATOM 739 N N . ALA A 1 94 ? -10.563 -5.092 6.672 1.00 92.94 94 ALA A N 1
ATOM 740 C CA . ALA A 1 94 ? -11.809 -4.339 6.605 1.00 92.94 94 ALA A CA 1
ATOM 741 C C . ALA A 1 94 ? -12.197 -3.791 7.982 1.00 92.94 94 ALA A C 1
ATOM 743 O O . ALA A 1 94 ? -12.457 -2.595 8.099 1.00 92.94 94 ALA A O 1
ATOM 744 N N . ASP A 1 95 ? -12.133 -4.615 9.027 1.00 92.06 95 ASP A N 1
ATOM 745 C CA . ASP A 1 95 ? -12.418 -4.197 10.399 1.00 92.06 95 ASP A CA 1
ATOM 746 C C . ASP A 1 95 ? -11.438 -3.111 10.851 1.00 92.06 95 ASP A C 1
ATOM 748 O O . ASP A 1 95 ? -11.860 -2.068 11.348 1.00 92.06 95 ASP A O 1
ATOM 752 N N . ALA A 1 96 ? -10.135 -3.283 10.605 1.00 92.19 96 ALA A N 1
ATOM 753 C CA . ALA A 1 96 ? -9.127 -2.295 10.990 1.00 92.19 96 ALA A CA 1
ATOM 754 C C . ALA A 1 96 ? -9.266 -0.948 10.251 1.00 92.19 96 ALA A C 1
ATOM 756 O O . ALA A 1 96 ? -8.918 0.100 10.794 1.00 92.19 96 ALA A O 1
ATOM 757 N N . MET A 1 97 ? -9.750 -0.958 9.006 1.00 90.25 97 MET A N 1
ATOM 758 C CA . MET A 1 97 ? -9.889 0.252 8.192 1.00 90.25 97 MET A CA 1
ATOM 759 C C . MET A 1 97 ? -11.243 0.945 8.342 1.00 90.25 97 MET A C 1
ATOM 761 O O . MET A 1 97 ? -11.303 2.168 8.222 1.00 90.25 97 MET A O 1
ATOM 765 N N . LEU A 1 98 ? -12.327 0.188 8.526 1.00 87.25 98 LEU A N 1
ATOM 766 C CA . LEU A 1 98 ? -13.699 0.703 8.503 1.00 87.25 98 LEU A CA 1
ATOM 767 C C . LEU A 1 98 ? -14.251 0.995 9.896 1.00 87.25 98 LEU A C 1
ATOM 769 O O . LEU A 1 98 ? -15.144 1.834 10.009 1.00 87.25 98 LEU A O 1
ATOM 773 N N . THR A 1 99 ? -13.688 0.414 10.955 1.00 82.44 99 THR A N 1
ATOM 774 C CA . THR A 1 99 ? -13.932 0.884 12.328 1.00 82.44 99 THR A CA 1
ATOM 775 C C . THR A 1 99 ? -13.115 2.153 12.601 1.00 82.44 99 THR A C 1
ATOM 777 O O . THR A 1 99 ? -12.119 2.422 11.927 1.00 82.44 99 THR A O 1
ATOM 780 N N . ASP A 1 100 ? -13.571 3.037 13.490 1.00 67.62 100 ASP A N 1
ATOM 781 C CA . ASP A 1 100 ? -12.911 4.340 13.720 1.00 67.62 100 ASP A CA 1
ATOM 782 C C . ASP A 1 100 ? -11.586 4.239 14.489 1.00 67.62 100 ASP A C 1
ATOM 784 O O . ASP A 1 100 ? -10.844 5.214 14.570 1.00 67.62 100 ASP A O 1
ATOM 788 N N . GLU A 1 101 ? -11.238 3.060 14.996 1.00 79.19 101 GLU A N 1
ATOM 789 C CA . GLU A 1 101 ? -10.209 2.936 16.029 1.00 79.19 101 GLU A CA 1
ATOM 790 C C . GLU A 1 101 ? -8.802 2.644 15.489 1.00 79.19 101 GLU A C 1
ATOM 792 O O . GLU A 1 101 ? -7.827 2.900 16.189 1.00 79.19 101 GLU A O 1
ATOM 797 N N . ARG A 1 102 ? -8.657 2.119 14.259 1.00 90.25 102 ARG A N 1
ATOM 798 C CA . ARG A 1 102 ? -7.384 1.492 13.830 1.00 90.25 102 ARG A CA 1
ATOM 799 C C . ARG A 1 102 ? -6.847 1.908 12.461 1.00 90.25 102 ARG A C 1
ATOM 801 O O . ARG A 1 102 ? -5.784 1.445 12.045 1.00 90.25 102 ARG A O 1
ATOM 808 N N . TRP A 1 103 ? -7.515 2.818 11.753 1.00 93.44 103 TRP A N 1
ATOM 809 C CA . TRP A 1 103 ? -7.090 3.213 10.403 1.00 93.44 103 TRP A CA 1
ATOM 810 C C . TRP A 1 103 ? -5.696 3.872 10.385 1.00 93.44 103 TRP A C 1
ATOM 812 O O . TRP A 1 103 ? -4.941 3.710 9.422 1.00 93.44 103 TRP A O 1
ATOM 822 N N . GLU A 1 104 ? -5.320 4.581 11.455 1.00 94.25 104 GLU A N 1
ATOM 823 C CA . GLU A 1 104 ? -3.992 5.189 11.592 1.00 94.25 104 GLU A CA 1
ATOM 824 C C . GLU A 1 104 ? -2.883 4.139 11.752 1.00 94.25 104 GLU A C 1
ATOM 826 O O . GLU A 1 104 ? -1.791 4.321 11.208 1.00 94.25 104 GLU A O 1
ATOM 831 N N . GLU A 1 105 ? -3.168 3.012 12.414 1.00 94.81 105 GLU A N 1
ATOM 832 C CA . GLU A 1 105 ? -2.247 1.872 12.509 1.00 94.81 105 GLU A CA 1
ATOM 833 C C . GLU A 1 105 ? -2.005 1.272 11.123 1.00 94.81 105 GLU A C 1
ATOM 835 O O . GLU A 1 105 ? -0.858 1.082 10.714 1.00 94.81 105 GLU A O 1
ATOM 840 N N . VAL A 1 106 ? -3.077 1.051 10.352 1.00 96.19 106 VAL A N 1
ATOM 841 C CA . VAL A 1 106 ? -2.989 0.562 8.967 1.00 96.19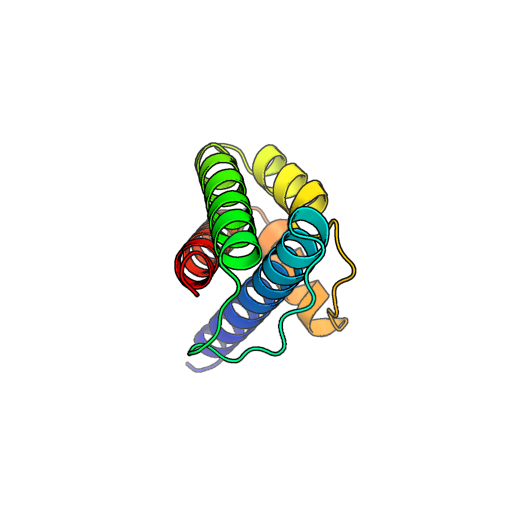 106 VAL A CA 1
ATOM 842 C C . VAL A 1 106 ? -2.154 1.518 8.114 1.00 96.19 106 VAL A C 1
ATOM 844 O O . VAL A 1 106 ? -1.275 1.086 7.363 1.00 96.19 106 VAL A O 1
ATOM 847 N N . LYS A 1 107 ? -2.375 2.830 8.255 1.00 97.12 107 LYS A N 1
ATOM 848 C CA . LYS A 1 107 ? -1.585 3.859 7.573 1.00 97.12 107 LYS A CA 1
ATOM 849 C C . LYS A 1 107 ? -0.105 3.790 7.958 1.00 97.12 107 LYS A C 1
ATOM 851 O O . LYS A 1 107 ? 0.747 3.84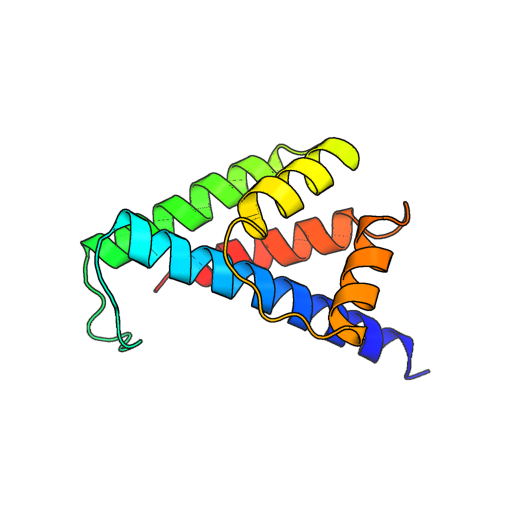0 7.067 1.00 97.12 107 LYS A O 1
ATOM 856 N N . ALA A 1 108 ? 0.214 3.669 9.246 1.00 97.38 108 ALA A N 1
ATOM 857 C CA . ALA A 1 108 ? 1.589 3.570 9.728 1.00 97.38 108 ALA A CA 1
ATOM 858 C C . ALA A 1 108 ? 2.285 2.307 9.195 1.00 97.38 108 ALA A C 1
ATOM 860 O O . ALA A 1 108 ? 3.382 2.398 8.641 1.00 97.38 108 ALA A O 1
ATOM 861 N N . LEU A 1 109 ? 1.619 1.151 9.267 1.00 97.56 109 LEU A N 1
ATOM 862 C CA . LEU A 1 109 ? 2.103 -0.118 8.719 1.00 97.56 109 LEU A CA 1
ATOM 863 C C . LEU A 1 109 ? 2.367 -0.022 7.213 1.00 97.56 109 LEU A C 1
ATOM 865 O O . LEU A 1 109 ? 3.414 -0.458 6.732 1.00 97.56 109 LEU A O 1
ATOM 869 N N . ALA A 1 110 ? 1.458 0.604 6.464 1.00 98.19 110 ALA A N 1
ATOM 870 C CA . ALA A 1 110 ? 1.623 0.797 5.030 1.00 98.19 110 ALA A CA 1
ATOM 871 C C . ALA A 1 110 ? 2.820 1.702 4.706 1.00 98.19 110 ALA A C 1
ATOM 873 O O . ALA A 1 110 ? 3.599 1.403 3.801 1.00 98.19 110 ALA A O 1
ATOM 874 N N . MET A 1 111 ? 3.005 2.786 5.463 1.00 98.50 111 MET A N 1
ATOM 875 C CA . MET A 1 111 ? 4.155 3.681 5.317 1.00 98.50 111 MET A CA 1
ATOM 876 C C . MET A 1 111 ? 5.481 2.984 5.654 1.00 98.50 111 MET A C 1
ATOM 878 O O . MET A 1 111 ? 6.455 3.163 4.919 1.00 98.50 111 MET A O 1
ATOM 882 N N . LEU A 1 112 ? 5.517 2.156 6.703 1.00 98.25 112 LEU A N 1
ATOM 883 C CA . LEU A 1 112 ? 6.679 1.330 7.046 1.00 98.25 112 LEU A CA 1
ATOM 884 C C . LEU A 1 112 ? 7.011 0.343 5.923 1.00 98.25 112 LEU A C 1
ATOM 886 O O . LEU A 1 112 ? 8.159 0.271 5.488 1.00 98.25 112 LEU A O 1
ATOM 890 N N . ALA A 1 113 ? 6.005 -0.358 5.396 1.00 98.19 113 ALA A N 1
ATOM 891 C CA . ALA A 1 113 ? 6.182 -1.282 4.281 1.00 98.19 113 ALA A CA 1
ATOM 892 C C . ALA A 1 113 ? 6.710 -0.564 3.025 1.00 98.19 113 ALA A C 1
ATOM 894 O O . ALA A 1 113 ? 7.684 -1.011 2.424 1.00 98.19 113 ALA A O 1
ATOM 895 N N . LEU A 1 114 ? 6.139 0.589 2.654 1.00 98.44 114 LEU A N 1
ATOM 896 C CA . LEU A 1 114 ? 6.622 1.398 1.525 1.00 98.44 114 LEU A CA 1
ATOM 897 C C . LEU A 1 114 ? 8.074 1.845 1.714 1.00 98.44 114 LEU A C 1
ATOM 899 O O . LEU A 1 114 ? 8.854 1.791 0.763 1.00 98.44 114 LEU A O 1
ATOM 903 N N . SER A 1 115 ? 8.444 2.258 2.930 1.00 97.69 115 SER A N 1
ATOM 904 C CA . SER A 1 115 ? 9.827 2.617 3.246 1.00 97.69 115 SER A CA 1
ATOM 905 C C . SER A 1 115 ? 10.765 1.414 3.162 1.00 97.69 115 SER A C 1
ATOM 907 O O . SER A 1 115 ? 11.888 1.567 2.697 1.00 97.69 115 SER A O 1
ATOM 909 N N . GLY A 1 116 ? 10.328 0.227 3.584 1.00 96.38 116 GLY A N 1
ATOM 910 C CA . GLY A 1 116 ? 11.122 -0.998 3.481 1.00 96.38 116 GLY A CA 1
ATOM 911 C C . GLY A 1 116 ? 11.277 -1.490 2.040 1.00 96.38 116 GLY A C 1
ATOM 912 O O . GLY A 1 116 ? 12.315 -2.036 1.678 1.00 96.38 116 GLY A O 1
ATOM 913 N N . PHE A 1 117 ? 10.271 -1.267 1.190 1.00 96.25 117 PHE A N 1
ATOM 914 C CA . PHE A 1 117 ? 10.323 -1.669 -0.214 1.00 96.25 117 PHE A CA 1
ATOM 915 C C . PHE A 1 117 ? 10.987 -0.654 -1.142 1.00 96.25 117 PHE A C 1
ATOM 917 O O . PHE A 1 117 ? 11.222 -1.010 -2.295 1.00 96.25 117 PHE A O 1
ATOM 924 N N . SER A 1 118 ? 11.242 0.583 -0.713 1.00 92.19 118 SER A N 1
ATOM 925 C CA . SER A 1 118 ? 11.808 1.624 -1.584 1.00 92.19 118 SER A CA 1
ATOM 926 C C . SER A 1 118 ? 13.223 1.294 -2.061 1.00 92.19 118 SER A C 1
ATOM 928 O O . SER A 1 118 ? 13.566 1.638 -3.188 1.00 92.19 118 SER A O 1
ATOM 930 N N . ASN A 1 119 ? 13.999 0.586 -1.237 1.00 84.56 119 ASN A N 1
ATOM 931 C CA . ASN A 1 119 ? 15.335 0.115 -1.571 1.00 84.56 119 ASN A CA 1
ATOM 932 C C . ASN A 1 119 ? 15.296 -1.356 -2.010 1.00 84.56 119 ASN A C 1
ATOM 934 O O . ASN A 1 119 ? 14.543 -2.168 -1.456 1.00 84.56 119 ASN A O 1
ATOM 938 N N . VAL A 1 120 ? 16.060 -1.686 -3.048 1.00 75.69 120 VAL A N 1
ATOM 939 C CA . VAL A 1 120 ? 16.022 -2.981 -3.739 1.00 75.69 120 VAL A CA 1
ATOM 940 C C . VAL A 1 120 ? 17.397 -3.317 -4.280 1.00 75.69 120 VAL A C 1
ATOM 942 O O . VAL A 1 120 ? 18.029 -2.405 -4.859 1.00 75.69 120 VAL A O 1
#